Protein AF-A0A173ZAX9-F1 (afdb_monomer_lite)

pLDDT: mean 74.26, std 15.27, range [37.94, 90.5]

Structure (mmCIF, N/CA/C/O backbone):
data_AF-A0A173ZAX9-F1
#
_entry.id   AF-A0A173ZAX9-F1
#
loop_
_atom_site.group_PDB
_atom_site.id
_atom_site.type_symbol
_atom_site.label_atom_id
_atom_site.label_alt_id
_atom_site.label_comp_id
_atom_site.label_asym_id
_atom_site.label_entity_id
_atom_site.label_seq_id
_atom_site.pdbx_PDB_ins_code
_atom_site.Cartn_x
_atom_site.Cartn_y
_atom_site.Cartn_z
_atom_site.occupancy
_atom_site.B_iso_or_equiv
_atom_site.auth_seq_id
_atom_site.auth_comp_id
_atom_site.auth_asym_id
_atom_site.auth_atom_id
_atom_site.pdbx_PDB_model_num
ATOM 1 N N . MET A 1 1 ? 15.906 -2.289 20.301 1.00 37.94 1 MET A N 1
ATOM 2 C CA . MET A 1 1 ? 14.699 -2.627 19.517 1.00 37.94 1 MET A CA 1
ATOM 3 C C . MET A 1 1 ? 14.585 -1.590 18.411 1.00 37.94 1 MET A C 1
ATOM 5 O O . MET A 1 1 ? 14.305 -0.440 18.709 1.00 37.94 1 MET A O 1
ATOM 9 N N . ASN A 1 2 ? 14.947 -1.943 17.175 1.00 39.97 2 ASN A N 1
ATOM 10 C CA . ASN A 1 2 ? 14.918 -1.009 16.046 1.00 39.97 2 ASN A CA 1
ATOM 11 C C . ASN A 1 2 ? 13.461 -0.805 15.604 1.00 39.97 2 ASN A C 1
ATOM 13 O O . ASN A 1 2 ? 12.914 -1.668 14.918 1.00 39.97 2 ASN A O 1
ATOM 17 N N . SER A 1 3 ? 12.848 0.318 15.984 1.00 45.00 3 SER A N 1
ATOM 18 C CA . SER A 1 3 ? 11.594 0.785 15.384 1.00 45.00 3 SER A CA 1
ATOM 19 C C . SER A 1 3 ? 11.853 1.142 13.923 1.00 45.00 3 SER A C 1
ATOM 21 O O . SER A 1 3 ? 12.278 2.249 13.600 1.00 45.00 3 SER A O 1
ATOM 23 N N . LYS A 1 4 ? 11.639 0.179 13.025 1.00 49.06 4 LYS A N 1
ATOM 24 C CA . LYS A 1 4 ? 11.384 0.484 11.620 1.00 49.06 4 LYS A CA 1
ATOM 25 C C . LYS A 1 4 ? 9.998 1.117 11.587 1.00 49.06 4 LYS A C 1
ATOM 27 O O . LYS A 1 4 ? 9.022 0.427 11.855 1.00 49.06 4 LYS A O 1
ATOM 32 N N . ASN A 1 5 ? 9.931 2.416 11.312 1.00 48.03 5 ASN A N 1
ATOM 33 C CA . ASN A 1 5 ? 8.687 3.086 10.955 1.00 48.03 5 ASN A CA 1
ATOM 34 C C . ASN A 1 5 ? 8.172 2.428 9.666 1.00 48.03 5 ASN A C 1
ATOM 36 O O . ASN A 1 5 ? 8.574 2.803 8.568 1.00 48.03 5 ASN A O 1
ATOM 40 N N . ASN A 1 6 ? 7.367 1.376 9.800 1.00 55.72 6 ASN A N 1
ATOM 41 C CA . ASN A 1 6 ? 6.537 0.902 8.707 1.00 55.72 6 ASN A CA 1
ATOM 42 C C . ASN A 1 6 ? 5.508 2.009 8.491 1.00 55.72 6 ASN A C 1
ATOM 44 O O . ASN A 1 6 ? 4.592 2.153 9.289 1.00 55.72 6 ASN A O 1
ATOM 48 N N . GLU A 1 7 ? 5.701 2.837 7.468 1.00 67.44 7 GLU A N 1
ATOM 49 C CA . GLU A 1 7 ? 4.641 3.721 6.994 1.00 67.44 7 GLU A CA 1
ATOM 50 C C . GLU A 1 7 ? 3.476 2.841 6.530 1.00 67.44 7 GLU A C 1
ATOM 52 O O . GLU A 1 7 ? 3.510 2.252 5.446 1.00 67.44 7 GLU A O 1
ATOM 57 N N . GLU A 1 8 ? 2.484 2.694 7.405 1.00 74.38 8 GLU A N 1
ATOM 58 C CA . GLU A 1 8 ? 1.233 2.002 7.127 1.00 74.38 8 GLU A CA 1
ATOM 59 C C . GLU A 1 8 ? 0.460 2.838 6.103 1.00 74.38 8 GLU A C 1
ATOM 61 O O . GLU A 1 8 ? 0.036 3.963 6.372 1.00 74.38 8 GLU A O 1
ATOM 66 N N . VAL A 1 9 ? 0.336 2.323 4.879 1.00 83.44 9 VAL A N 1
ATOM 67 C CA . VAL A 1 9 ? -0.417 2.993 3.815 1.00 83.44 9 VAL A CA 1
ATOM 68 C C . VAL A 1 9 ? -1.872 2.594 3.955 1.00 83.44 9 VAL A C 1
ATOM 70 O O . VAL A 1 9 ? -2.180 1.413 3.923 1.00 83.44 9 VAL A O 1
ATOM 73 N N . ILE A 1 10 ? -2.772 3.560 4.110 1.00 87.94 10 ILE A N 1
ATOM 74 C CA . ILE A 1 10 ? -4.207 3.295 4.233 1.00 87.94 10 ILE A CA 1
ATOM 75 C C . ILE A 1 10 ? -4.844 3.339 2.846 1.00 87.94 10 ILE A C 1
ATOM 77 O O . ILE A 1 10 ? -4.610 4.267 2.073 1.00 87.94 10 ILE A O 1
ATOM 81 N N . CYS A 1 11 ? -5.678 2.351 2.538 1.00 88.94 11 CYS A N 1
ATOM 82 C CA . CYS A 1 11 ? -6.405 2.292 1.286 1.00 88.94 11 CYS A CA 1
ATOM 83 C C . CYS A 1 11 ? -7.482 3.387 1.235 1.00 88.94 11 CYS A C 1
ATOM 85 O O . CYS A 1 11 ? -8.376 3.389 2.083 1.00 88.94 11 CYS A O 1
ATOM 87 N N . PRO A 1 12 ? -7.498 4.255 0.210 1.00 87.81 12 PRO A N 1
ATOM 88 C CA . PRO A 1 12 ? -8.509 5.307 0.094 1.00 87.81 12 PRO A CA 1
ATOM 89 C C . PRO A 1 12 ? -9.910 4.779 -0.257 1.00 87.81 12 PRO A C 1
ATOM 91 O O . PRO A 1 12 ? -10.877 5.529 -0.182 1.00 87.81 12 PRO A O 1
ATOM 94 N N . ILE A 1 13 ? -10.032 3.508 -0.664 1.00 88.69 13 ILE A N 1
ATOM 95 C CA . ILE A 1 13 ? -11.312 2.904 -1.063 1.00 88.69 13 ILE A CA 1
ATOM 96 C C . ILE A 1 13 ? -12.036 2.283 0.133 1.00 88.69 13 ILE A C 1
ATOM 98 O O . ILE A 1 13 ? -13.226 2.518 0.316 1.00 88.69 13 ILE A O 1
ATOM 102 N N . CYS A 1 14 ? -11.337 1.470 0.927 1.00 90.50 14 CYS A N 1
ATOM 103 C CA . CYS A 1 14 ? -11.945 0.731 2.037 1.00 90.50 14 CYS A CA 1
ATOM 104 C C . CYS A 1 14 ? -11.474 1.179 3.425 1.00 90.50 14 CYS A C 1
ATOM 106 O O . CYS A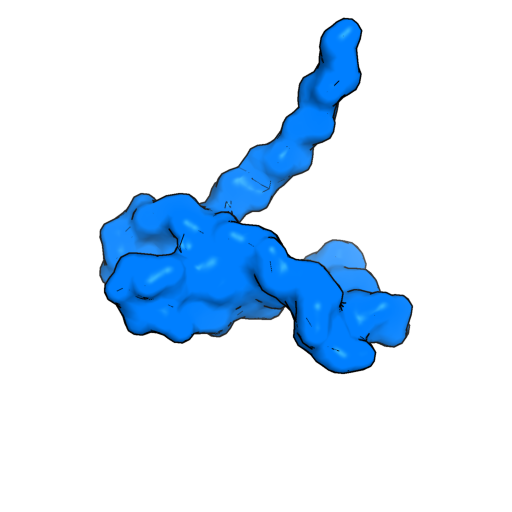 1 14 ? -12.059 0.744 4.408 1.00 90.50 14 CYS A O 1
ATOM 108 N N . GLY A 1 15 ? -10.448 2.029 3.524 1.00 87.69 15 GLY A N 1
ATOM 109 C CA . GLY A 1 15 ? -9.890 2.473 4.807 1.00 87.69 15 GLY A CA 1
ATOM 110 C C . GLY A 1 15 ? -8.988 1.449 5.503 1.00 87.69 15 GLY A C 1
ATOM 111 O O . GLY A 1 15 ? -8.515 1.714 6.602 1.00 87.69 15 GLY A O 1
ATOM 112 N N . GLU A 1 16 ? -8.725 0.304 4.873 1.00 90.31 16 GLU A N 1
ATOM 113 C CA . GLU A 1 16 ? -7.881 -0.763 5.423 1.00 90.31 16 GLU A CA 1
ATOM 114 C C . GLU A 1 16 ? -6.397 -0.518 5.144 1.00 90.31 16 GLU A C 1
ATOM 116 O O . GLU A 1 16 ? -6.035 0.153 4.174 1.00 90.31 16 GLU A O 1
ATOM 121 N N . ILE A 1 17 ? -5.524 -1.109 5.959 1.00 88.12 17 ILE A N 1
ATOM 122 C CA . ILE A 1 17 ? -4.073 -1.014 5.772 1.00 88.12 17 ILE A CA 1
ATOM 123 C C . ILE A 1 17 ? -3.672 -1.813 4.525 1.00 88.12 17 ILE A C 1
ATOM 125 O O . ILE A 1 17 ? -4.090 -2.949 4.314 1.00 88.12 17 ILE A O 1
ATOM 129 N N . MET A 1 18 ? -2.884 -1.186 3.661 1.00 88.19 18 MET A N 1
ATOM 130 C CA . MET A 1 18 ? -2.343 -1.771 2.446 1.00 88.19 18 MET A CA 1
ATOM 131 C C . MET A 1 18 ? -0.983 -2.396 2.719 1.00 88.19 18 MET A C 1
ATOM 133 O O . MET A 1 18 ? -0.097 -1.777 3.313 1.00 88.19 18 MET A O 1
ATOM 137 N N . ASP A 1 19 ? -0.785 -3.591 2.174 1.00 85.12 19 ASP A N 1
ATOM 138 C CA . ASP A 1 19 ? 0.479 -4.297 2.265 1.00 85.12 19 ASP A CA 1
ATOM 139 C C . ASP A 1 19 ? 1.439 -3.859 1.169 1.00 85.12 19 ASP A C 1
ATOM 141 O O . ASP A 1 19 ? 1.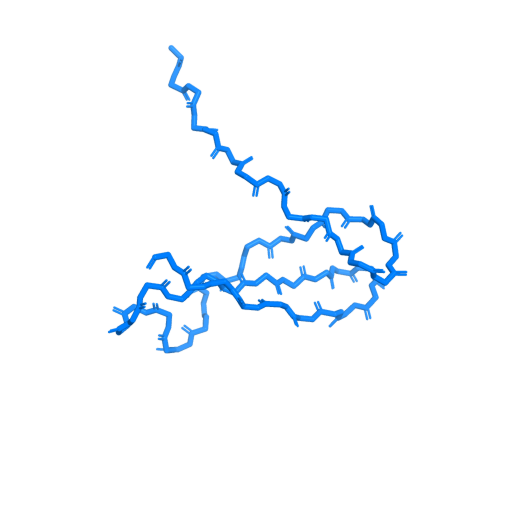088 -3.701 -0.008 1.00 85.12 19 ASP A O 1
ATOM 145 N N . LYS A 1 20 ? 2.702 -3.699 1.561 1.00 81.81 20 LYS A N 1
ATOM 146 C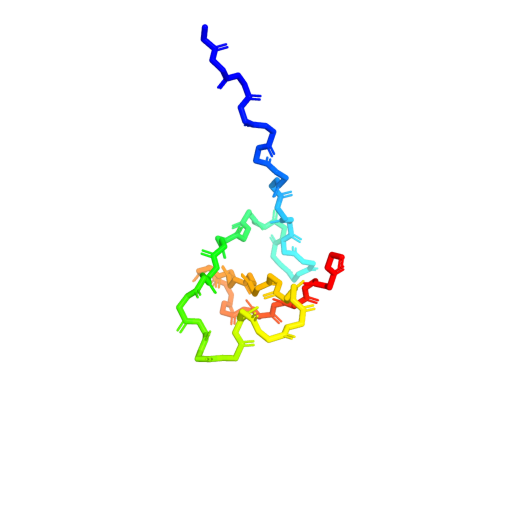 CA . LYS A 1 20 ? 3.785 -3.400 0.633 1.00 81.81 20 LYS A CA 1
ATOM 147 C C . LYS A 1 20 ? 4.023 -4.612 -0.262 1.00 81.81 20 LYS A C 1
ATOM 149 O O . LYS A 1 20 ? 4.254 -5.720 0.214 1.00 81.81 20 LYS A O 1
ATOM 154 N N . TYR A 1 21 ? 4.031 -4.383 -1.567 1.00 75.75 21 TYR A N 1
ATOM 155 C CA . TYR A 1 21 ? 4.225 -5.402 -2.590 1.00 75.75 21 TYR A CA 1
ATOM 156 C C . TYR A 1 21 ? 5.576 -5.197 -3.303 1.00 75.75 21 TYR A C 1
ATOM 158 O O . TYR A 1 21 ? 5.638 -4.626 -4.396 1.00 75.75 21 TYR A O 1
ATOM 166 N N . PRO A 1 22 ? 6.698 -5.631 -2.694 1.00 66.00 22 PRO A N 1
ATOM 167 C CA . PRO A 1 22 ? 8.042 -5.402 -3.232 1.00 66.00 22 PRO A CA 1
ATOM 168 C C . PRO A 1 22 ? 8.353 -6.238 -4.483 1.00 66.00 22 PRO A C 1
ATOM 170 O O . PRO A 1 22 ? 9.306 -5.936 -5.190 1.00 66.00 22 PRO A O 1
ATOM 173 N N . TYR A 1 23 ? 7.547 -7.259 -4.787 1.00 60.84 23 TYR A N 1
ATOM 174 C CA . TYR A 1 23 ? 7.774 -8.203 -5.890 1.00 60.84 23 TYR A CA 1
ATOM 175 C C . TYR A 1 23 ? 7.336 -7.695 -7.273 1.00 60.84 23 TYR A C 1
ATOM 177 O O . TYR A 1 23 ? 7.296 -8.468 -8.229 1.00 60.84 23 TYR A O 1
ATOM 185 N N . ALA A 1 24 ? 6.984 -6.415 -7.411 1.00 62.84 24 ALA A N 1
ATOM 186 C CA . ALA A 1 24 ? 6.778 -5.835 -8.732 1.00 62.84 24 ALA A CA 1
ATOM 187 C C . ALA A 1 24 ? 8.125 -5.800 -9.474 1.00 62.84 24 ALA A C 1
ATOM 189 O O . ALA A 1 24 ? 9.088 -5.220 -8.982 1.00 62.84 24 ALA A O 1
ATOM 190 N N . TYR A 1 25 ? 8.180 -6.420 -10.652 1.00 57.38 25 TYR A N 1
ATOM 191 C CA . TYR A 1 25 ? 9.387 -6.608 -11.471 1.00 57.38 25 TYR A CA 1
ATOM 192 C C . TYR A 1 25 ? 10.193 -5.306 -11.718 1.00 57.38 25 TYR A C 1
ATOM 194 O O . TYR A 1 25 ? 11.409 -5.349 -11.862 1.00 57.38 25 TYR A O 1
ATOM 202 N N . ASP A 1 26 ? 9.531 -4.145 -11.654 1.00 59.03 26 ASP A N 1
ATOM 203 C CA . ASP A 1 26 ? 10.074 -2.794 -11.881 1.00 59.03 26 ASP A CA 1
ATOM 204 C C . ASP A 1 26 ? 10.476 -2.009 -10.609 1.00 59.03 26 ASP A C 1
ATOM 206 O O . ASP A 1 26 ? 10.875 -0.845 -10.687 1.00 59.03 26 ASP A O 1
ATOM 210 N N . ASN A 1 27 ? 10.328 -2.587 -9.412 1.00 55.44 27 ASN A N 1
ATOM 211 C CA . ASN A 1 27 ? 10.400 -1.839 -8.142 1.00 55.44 27 ASN A CA 1
ATOM 212 C C . ASN A 1 27 ? 11.770 -1.169 -7.904 1.00 55.44 27 ASN A C 1
ATOM 214 O O . ASN A 1 27 ? 11.846 -0.059 -7.374 1.00 55.44 27 ASN A O 1
ATOM 218 N N . ASN A 1 28 ? 12.852 -1.790 -8.381 1.00 56.16 2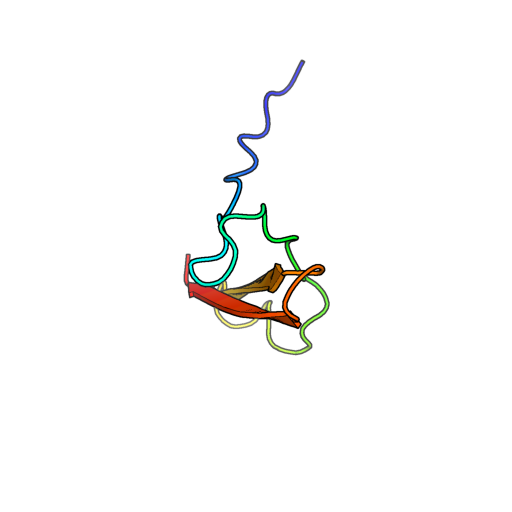8 ASN A N 1
ATOM 219 C CA . ASN A 1 28 ? 14.211 -1.390 -8.016 1.00 56.16 28 ASN A CA 1
ATOM 220 C C . ASN A 1 28 ? 14.885 -0.386 -8.970 1.00 56.16 28 ASN A C 1
ATOM 222 O O . ASN A 1 28 ? 16.002 0.040 -8.692 1.00 56.16 28 ASN A O 1
ATOM 226 N N . GLN A 1 29 ? 14.248 0.003 -10.082 1.00 61.47 29 GLN A N 1
ATOM 227 C CA . GLN A 1 29 ? 14.877 0.926 -11.040 1.00 61.47 29 GLN A CA 1
ATOM 228 C C . GLN A 1 29 ? 14.634 2.411 -10.705 1.00 61.47 29 GLN A C 1
ATOM 230 O O . GLN A 1 29 ? 15.395 3.264 -11.153 1.00 61.47 29 GLN A O 1
ATOM 235 N N . TYR A 1 30 ? 13.618 2.728 -9.887 1.00 63.69 30 TYR A N 1
ATOM 236 C CA . TYR A 1 30 ? 13.194 4.116 -9.619 1.00 63.69 30 TYR A CA 1
ATOM 237 C C . TYR A 1 30 ? 12.725 4.396 -8.180 1.00 63.69 30 TYR A C 1
ATOM 239 O O . TYR A 1 30 ? 12.060 5.403 -7.962 1.00 63.69 30 TYR A O 1
ATOM 247 N N . GLY A 1 31 ? 12.985 3.511 -7.210 1.00 68.50 31 GLY A N 1
ATOM 248 C CA . GLY A 1 31 ? 12.485 3.711 -5.840 1.00 68.50 31 GLY A CA 1
ATOM 249 C C . GLY A 1 31 ? 10.951 3.721 -5.769 1.00 68.50 31 GLY A C 1
ATOM 250 O O . GLY A 1 31 ? 10.353 4.553 -5.096 1.00 68.50 31 GLY A O 1
ATOM 251 N N . LYS A 1 32 ? 10.280 2.831 -6.508 1.00 75.94 32 LYS A N 1
ATOM 252 C CA . LYS A 1 32 ? 8.810 2.770 -6.538 1.00 75.94 32 LYS A CA 1
ATOM 253 C C . LYS A 1 32 ? 8.306 1.710 -5.574 1.00 75.94 32 LYS A C 1
ATOM 255 O O . LYS A 1 32 ? 8.435 0.525 -5.848 1.00 75.94 32 LYS A O 1
ATOM 260 N N . LEU A 1 33 ? 7.668 2.116 -4.486 1.00 79.81 33 LEU A N 1
ATOM 261 C CA . LEU A 1 33 ? 6.993 1.216 -3.560 1.00 79.81 33 LEU A CA 1
ATOM 262 C C . LEU A 1 33 ? 5.559 0.969 -4.016 1.00 79.81 33 LEU A C 1
ATOM 264 O O . LEU A 1 33 ? 4.735 1.877 -4.031 1.00 79.81 33 LEU A O 1
ATOM 268 N N . TYR A 1 34 ? 5.260 -0.274 -4.373 1.00 83.19 34 TYR A 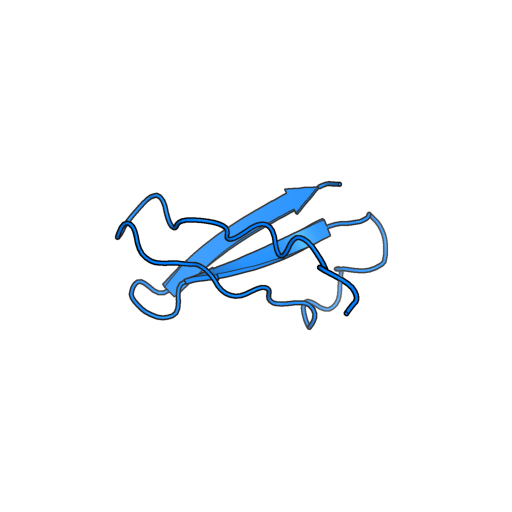N 1
ATOM 269 C CA . TYR A 1 34 ? 3.901 -0.698 -4.682 1.00 83.19 34 TYR A CA 1
ATOM 270 C C . TYR A 1 34 ? 3.212 -1.169 -3.406 1.00 83.19 34 TYR A C 1
ATOM 272 O O . TYR A 1 34 ? 3.826 -1.843 -2.580 1.00 83.19 34 TYR A O 1
ATOM 280 N N . TYR A 1 35 ? 1.936 -0.843 -3.279 1.00 86.25 35 TYR A N 1
ATOM 281 C CA . TYR A 1 35 ? 1.058 -1.242 -2.193 1.00 86.25 35 TYR A CA 1
ATOM 282 C C . TYR A 1 35 ? -0.180 -1.890 -2.792 1.00 86.25 35 TYR A C 1
ATOM 284 O O . TYR A 1 35 ? -0.706 -1.426 -3.807 1.00 86.25 35 TYR A O 1
ATOM 292 N N . LYS A 1 36 ? -0.656 -2.967 -2.176 1.00 87.38 36 LYS A N 1
ATOM 293 C CA . LYS A 1 36 ? -1.890 -3.637 -2.578 1.00 87.38 36 LYS A CA 1
ATOM 294 C C . LYS A 1 36 ? -2.778 -3.804 -1.353 1.00 87.38 36 LYS A C 1
ATOM 296 O O . LYS A 1 36 ? -2.342 -4.319 -0.332 1.00 87.38 36 LYS A O 1
ATOM 301 N N . CYS A 1 37 ? -4.029 -3.386 -1.477 1.00 90.25 37 CYS A N 1
ATOM 302 C CA . CYS A 1 37 ? -5.057 -3.686 -0.499 1.00 90.25 37 CYS A CA 1
ATOM 303 C C . CYS A 1 37 ? -5.565 -5.110 -0.740 1.00 90.25 37 CYS A C 1
ATOM 305 O O . CYS A 1 37 ? -5.994 -5.428 -1.853 1.00 90.25 37 CYS A O 1
ATOM 307 N N . ASP A 1 38 ? -5.531 -5.954 0.288 1.00 88.19 38 ASP A N 1
ATOM 308 C CA . ASP A 1 38 ? -6.046 -7.322 0.195 1.00 88.19 38 ASP A CA 1
ATOM 309 C C . ASP A 1 38 ? -7.585 -7.365 0.208 1.00 88.19 38 ASP A C 1
ATOM 311 O O . ASP A 1 38 ? -8.192 -8.191 -0.465 1.00 88.19 38 ASP A O 1
ATOM 315 N N . VAL A 1 39 ? -8.222 -6.390 0.869 1.00 90.06 39 VAL A N 1
ATOM 316 C CA . VAL A 1 39 ? -9.683 -6.332 1.044 1.00 90.06 39 VAL A CA 1
ATOM 317 C C . VAL A 1 39 ? -10.417 -5.939 -0.238 1.00 90.06 39 VAL A C 1
ATOM 319 O O . VAL A 1 39 ? -11.350 -6.621 -0.654 1.00 90.06 39 VAL A O 1
ATOM 322 N N . CYS A 1 40 ? -10.017 -4.840 -0.885 1.00 89.81 40 CYS A N 1
ATOM 323 C CA . CYS A 1 40 ? -10.688 -4.349 -2.098 1.00 89.81 40 CYS A CA 1
ATOM 324 C C . CYS A 1 40 ? -9.882 -4.573 -3.387 1.00 89.81 40 CYS A C 1
ATOM 326 O O . CYS A 1 40 ? -10.359 -4.263 -4.478 1.00 89.81 40 CYS A O 1
ATOM 328 N N . GLY A 1 41 ? -8.646 -5.075 -3.285 1.00 86.06 41 GLY A N 1
ATOM 329 C CA . GLY A 1 41 ? -7.766 -5.296 -4.434 1.00 86.06 41 GLY A CA 1
ATOM 330 C C . GLY A 1 41 ? -7.139 -4.027 -5.026 1.00 86.06 41 GLY A C 1
ATOM 331 O O . GLY A 1 41 ? -6.447 -4.126 -6.044 1.00 86.06 41 GLY A O 1
ATOM 332 N N . HIS A 1 42 ? -7.356 -2.852 -4.420 1.00 88.31 42 HIS A N 1
ATOM 333 C CA . HIS A 1 42 ? -6.773 -1.584 -4.868 1.00 88.31 42 HIS A CA 1
ATOM 334 C C . HIS A 1 42 ? -5.242 -1.636 -4.856 1.00 88.31 42 HIS A C 1
ATOM 336 O O . HIS A 1 42 ? -4.644 -2.220 -3.952 1.00 88.31 42 HIS A O 1
ATOM 342 N N . LYS A 1 43 ? -4.603 -1.016 -5.850 1.00 86.94 43 LYS A N 1
ATOM 343 C CA . LYS A 1 43 ? -3.145 -0.967 -5.983 1.00 86.94 43 LYS A CA 1
ATOM 344 C C . LYS A 1 43 ? -2.705 0.486 -6.040 1.00 86.94 43 LYS A C 1
ATOM 346 O O . LYS A 1 43 ? -3.198 1.230 -6.881 1.00 86.94 43 LYS A O 1
ATOM 351 N N . GLU A 1 44 ? -1.755 0.848 -5.196 1.00 83.62 44 GLU A N 1
ATOM 352 C CA . GLU A 1 44 ? -1.163 2.181 -5.155 1.00 83.62 44 GLU A CA 1
ATOM 353 C C . GLU A 1 44 ? 0.350 2.074 -5.367 1.00 83.62 44 GLU A C 1
ATOM 355 O O . GLU A 1 44 ? 0.969 1.066 -5.026 1.00 83.62 44 GLU A O 1
ATOM 360 N N . VAL A 1 45 ? 0.958 3.098 -5.962 1.00 81.88 45 VAL A N 1
ATOM 361 C CA . VAL A 1 45 ? 2.411 3.192 -6.116 1.00 81.88 45 VAL A CA 1
ATOM 362 C C . VAL A 1 45 ? 2.883 4.526 -5.555 1.00 81.88 45 VAL A C 1
ATOM 364 O O . VAL A 1 45 ? 2.384 5.578 -5.946 1.00 81.88 45 VAL A O 1
ATOM 367 N N . LYS A 1 46 ? 3.858 4.484 -4.647 1.00 76.88 46 LYS A N 1
ATOM 368 C CA . LYS A 1 46 ? 4.559 5.668 -4.146 1.00 76.88 46 LYS A CA 1
ATOM 369 C C . LYS A 1 46 ? 5.984 5.677 -4.673 1.00 76.88 46 LYS A C 1
ATOM 371 O O . LYS A 1 46 ? 6.653 4.650 -4.671 1.00 76.88 46 LYS A O 1
ATOM 376 N N . ILE A 1 47 ? 6.435 6.835 -5.132 1.00 70.94 47 ILE A N 1
ATOM 377 C CA . ILE A 1 47 ? 7.832 7.079 -5.496 1.00 70.94 47 ILE A CA 1
ATOM 378 C C . ILE A 1 47 ? 8.488 7.694 -4.256 1.00 70.94 47 ILE A C 1
ATOM 380 O O . ILE A 1 47 ? 7.924 8.645 -3.712 1.00 70.94 47 ILE A O 1
ATOM 384 N N . ILE A 1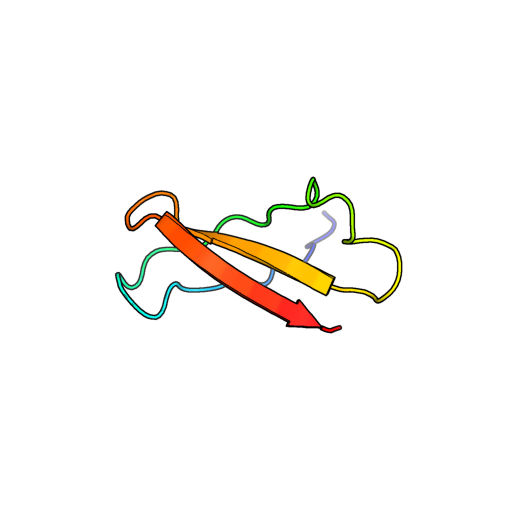 48 ? 9.602 7.121 -3.790 1.00 66.00 48 ILE A N 1
ATOM 385 C CA . ILE A 1 48 ? 10.427 7.700 -2.713 1.00 66.00 48 ILE A CA 1
ATOM 386 C C . ILE A 1 48 ? 11.515 8.620 -3.263 1.00 66.00 48 ILE A C 1
ATOM 388 O O . ILE A 1 48 ? 11.986 8.369 -4.395 1.00 66.00 48 ILE A O 1
#

Radius of gyration: 11.51 Å; chains: 1; bounding box: 27×16×31 Å

Secondary structure (DSSP, 8-state):
--------EEPTTT-PEEEE-TT-TTTTTTTEEEEE-TTT--EEEEE-

Organism: NCBI:txid84024

Sequence (48 aa):
MNSKNNEEVICPICGEIMDKYPYAYDNNQYGKLYYKCDVCGHKEVKII

Foldseek 3Di:
DDPPPPPFDADPPPRHTWDWDCPDPCCPPFVKIWTADPPPRDIDIDGD